Protein AF-A0A9N9H6R0-F1 (afdb_monomer_lite)

Structure (mmCIF, N/CA/C/O backbone):
data_AF-A0A9N9H6R0-F1
#
_entry.id   AF-A0A9N9H6R0-F1
#
loop_
_atom_site.group_PDB
_atom_site.id
_atom_site.type_symbol
_atom_site.label_atom_id
_a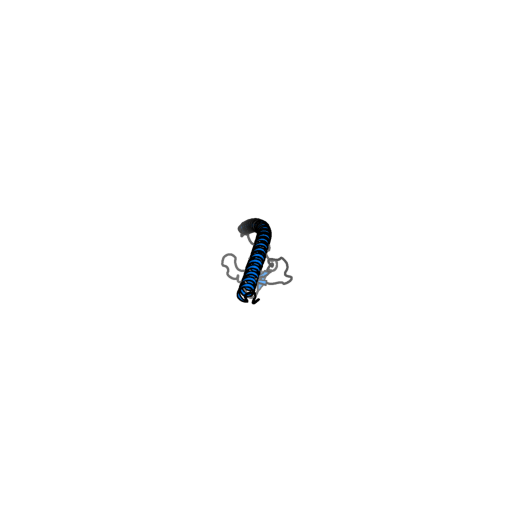tom_site.label_alt_id
_atom_site.label_comp_id
_atom_site.label_asym_id
_atom_site.label_entity_id
_atom_site.label_seq_id
_atom_site.pdbx_PDB_ins_code
_atom_site.Cartn_x
_atom_site.Cartn_y
_atom_site.Cartn_z
_atom_site.occupancy
_atom_site.B_iso_or_equiv
_atom_site.auth_seq_id
_atom_site.auth_comp_id
_atom_site.auth_asym_id
_atom_site.auth_atom_id
_atom_site.pdbx_PDB_model_num
ATOM 1 N N . MET A 1 1 ? 48.107 2.148 -79.967 1.00 53.03 1 MET A N 1
ATOM 2 C CA . MET A 1 1 ? 47.786 3.369 -79.195 1.00 53.03 1 MET A CA 1
ATOM 3 C C . MET A 1 1 ? 47.555 2.974 -77.738 1.00 53.03 1 MET A C 1
ATOM 5 O O . MET A 1 1 ? 46.503 2.420 -77.449 1.00 53.03 1 MET A O 1
ATOM 9 N N . PRO A 1 2 ? 48.528 3.161 -76.829 1.00 55.47 2 PRO A N 1
ATOM 10 C CA . PRO A 1 2 ? 48.344 2.859 -75.414 1.00 55.47 2 PRO A CA 1
ATOM 11 C C . PRO A 1 2 ? 47.466 3.950 -74.795 1.00 55.47 2 PRO A C 1
ATOM 13 O O . PRO A 1 2 ? 47.954 4.986 -74.337 1.00 55.47 2 PRO A O 1
ATOM 16 N N . MET A 1 3 ? 46.146 3.748 -74.820 1.00 56.62 3 MET A N 1
ATOM 17 C CA . MET A 1 3 ? 45.264 4.496 -73.933 1.00 56.62 3 MET A CA 1
ATOM 18 C C . MET A 1 3 ? 45.676 4.176 -72.495 1.00 56.62 3 MET A C 1
ATOM 20 O O . MET A 1 3 ? 45.512 3.079 -71.974 1.00 56.62 3 MET A O 1
ATOM 24 N N . ARG A 1 4 ? 46.341 5.185 -71.944 1.00 66.38 4 ARG A N 1
ATOM 25 C CA . ARG A 1 4 ? 46.963 5.365 -70.640 1.00 66.38 4 ARG A CA 1
ATOM 26 C C . ARG A 1 4 ? 46.235 4.607 -69.524 1.00 66.38 4 ARG A C 1
ATOM 28 O O . ARG A 1 4 ? 45.197 5.055 -69.058 1.00 66.38 4 ARG A O 1
ATOM 35 N N . ILE A 1 5 ? 46.858 3.547 -69.011 1.00 81.75 5 ILE A N 1
ATOM 36 C CA . ILE A 1 5 ? 46.499 2.829 -67.766 1.00 81.75 5 ILE A CA 1
ATOM 37 C C . ILE A 1 5 ? 46.161 3.796 -66.608 1.00 81.75 5 ILE A C 1
ATOM 39 O O . ILE A 1 5 ? 45.270 3.534 -65.802 1.00 81.75 5 ILE A O 1
ATOM 43 N N . ASN A 1 6 ? 46.797 4.972 -66.577 1.00 83.62 6 ASN A N 1
ATOM 44 C CA . ASN A 1 6 ? 46.514 6.037 -65.609 1.00 83.62 6 ASN A CA 1
ATOM 45 C C . ASN A 1 6 ? 45.084 6.608 -65.692 1.00 83.62 6 ASN A C 1
ATOM 47 O O . ASN A 1 6 ? 44.540 6.999 -64.665 1.00 83.62 6 ASN A O 1
ATOM 51 N N . GLN A 1 7 ? 44.461 6.651 -66.874 1.00 88.31 7 GLN A N 1
ATOM 52 C CA . GLN A 1 7 ? 43.073 7.106 -67.036 1.00 88.31 7 GLN A CA 1
ATOM 53 C C . GLN A 1 7 ? 42.090 6.107 -66.416 1.00 88.31 7 GLN A C 1
ATOM 55 O O . GLN A 1 7 ? 41.209 6.507 -65.663 1.00 88.31 7 GLN A O 1
ATOM 60 N N . ILE A 1 8 ? 42.299 4.806 -66.642 1.00 88.44 8 ILE A N 1
ATOM 61 C CA . ILE A 1 8 ? 41.468 3.747 -66.050 1.00 88.44 8 ILE A CA 1
ATOM 62 C C . ILE A 1 8 ? 41.594 3.761 -64.522 1.00 88.44 8 ILE A C 1
ATOM 64 O O . ILE A 1 8 ? 40.584 3.695 -63.825 1.00 88.44 8 ILE A O 1
ATOM 68 N N . ARG A 1 9 ? 42.814 3.926 -63.988 1.00 90.00 9 ARG A N 1
ATOM 69 C CA . ARG A 1 9 ? 43.038 4.030 -62.538 1.00 90.00 9 ARG A CA 1
ATOM 70 C C . ARG A 1 9 ? 42.297 5.221 -61.924 1.00 90.00 9 ARG A C 1
ATOM 72 O O . ARG A 1 9 ? 41.677 5.064 -60.880 1.00 90.00 9 ARG A O 1
ATOM 79 N N . ASN A 1 10 ? 42.322 6.384 -62.576 1.00 92.19 10 ASN A N 1
ATOM 80 C CA . ASN A 1 10 ? 41.619 7.571 -62.085 1.00 92.19 10 ASN A CA 1
ATOM 81 C C . ASN A 1 10 ? 40.095 7.383 -62.105 1.00 92.19 10 ASN A C 1
ATOM 83 O O . ASN A 1 10 ? 39.435 7.730 -61.132 1.00 92.19 10 ASN A O 1
ATOM 87 N N . ILE A 1 11 ? 39.545 6.778 -63.164 1.00 93.44 11 ILE A N 1
ATOM 88 C CA . ILE A 1 11 ? 38.110 6.467 -63.248 1.00 93.44 11 ILE A CA 1
ATOM 89 C C . ILE A 1 11 ? 37.702 5.506 -62.126 1.00 93.44 11 ILE A C 1
ATOM 91 O O . ILE A 1 11 ? 36.694 5.734 -61.462 1.00 93.44 11 ILE A O 1
ATOM 95 N N . LEU A 1 12 ? 38.502 4.466 -61.868 1.00 92.62 12 LEU A N 1
ATOM 96 C CA . LEU A 1 12 ? 38.211 3.495 -60.815 1.00 92.62 12 LEU A CA 1
ATOM 97 C C . LEU A 1 12 ? 38.227 4.144 -59.422 1.00 92.62 12 LEU A C 1
ATOM 99 O O . LEU A 1 12 ? 37.330 3.897 -58.622 1.00 92.62 12 LEU A O 1
ATOM 103 N N . VAL A 1 13 ? 39.195 5.031 -59.160 1.00 94.81 13 VAL A N 1
ATOM 104 C CA . VAL A 1 13 ? 39.250 5.823 -57.919 1.00 94.81 13 VAL A CA 1
ATOM 105 C C . VAL A 1 13 ? 38.015 6.716 -57.788 1.00 94.81 13 VAL A C 1
ATOM 107 O O . VAL A 1 13 ? 37.395 6.731 -56.729 1.00 94.81 13 VAL A O 1
ATOM 110 N N . CYS A 1 14 ? 37.596 7.398 -58.859 1.00 94.19 14 CYS A N 1
ATOM 111 C CA . CYS A 1 14 ? 36.384 8.218 -58.842 1.00 94.19 14 CYS A CA 1
ATOM 112 C C . CYS A 1 14 ? 35.126 7.393 -58.536 1.00 94.19 14 CYS A C 1
ATOM 114 O O . CYS A 1 14 ? 34.310 7.820 -57.722 1.00 94.19 14 CYS A O 1
ATOM 116 N N . ILE A 1 15 ? 34.977 6.208 -59.136 1.00 94.62 15 ILE A N 1
ATOM 117 C CA . ILE A 1 15 ? 33.831 5.320 -58.884 1.00 94.62 15 ILE A CA 1
ATOM 118 C C . ILE A 1 15 ? 33.811 4.867 -57.421 1.00 94.62 15 ILE A C 1
ATOM 120 O O . ILE A 1 15 ? 32.765 4.932 -56.779 1.00 94.62 15 ILE A O 1
ATOM 124 N N . VAL A 1 16 ? 34.960 4.461 -56.872 1.00 94.25 16 VAL A N 1
ATOM 125 C CA . VAL A 1 16 ? 35.064 4.051 -55.464 1.00 94.25 16 VAL A CA 1
ATOM 126 C C . VAL A 1 16 ? 34.740 5.221 -54.531 1.00 94.25 16 VAL A C 1
ATOM 128 O O . VAL A 1 16 ? 33.955 5.052 -53.602 1.00 94.25 16 VAL A O 1
ATOM 131 N N . CYS A 1 17 ? 35.262 6.423 -54.796 1.00 94.75 17 CYS A N 1
ATOM 132 C CA . CYS A 1 17 ? 34.946 7.612 -54.002 1.00 94.75 17 CYS A CA 1
ATOM 133 C C . CYS A 1 17 ? 33.449 7.949 -54.032 1.00 94.75 17 CYS A C 1
ATOM 135 O O . CYS A 1 17 ? 32.861 8.203 -52.983 1.00 94.75 17 CYS A O 1
ATOM 137 N N . LEU A 1 18 ? 32.813 7.911 -55.206 1.00 93.56 18 LEU A N 1
ATOM 138 C CA . LEU A 1 18 ? 31.377 8.168 -55.336 1.00 93.56 18 LEU A CA 1
ATOM 139 C C . LEU A 1 18 ? 30.538 7.101 -54.624 1.00 93.56 18 LEU A C 1
ATOM 141 O O . LEU A 1 18 ? 29.557 7.443 -53.966 1.00 93.56 18 LEU A O 1
ATOM 145 N N . ALA A 1 19 ? 30.942 5.830 -54.693 1.00 92.81 19 ALA A N 1
ATOM 146 C CA . ALA A 1 19 ? 30.280 4.749 -53.971 1.00 92.81 19 ALA A CA 1
ATOM 147 C C . ALA A 1 19 ? 30.369 4.944 -52.448 1.00 92.81 19 ALA A C 1
ATOM 149 O O . ALA A 1 19 ? 29.363 4.806 -51.756 1.00 92.81 19 ALA A O 1
ATOM 150 N N . VAL A 1 20 ? 31.538 5.333 -51.925 1.00 93.00 20 VAL A N 1
ATOM 151 C CA . VAL A 1 20 ? 31.723 5.621 -50.492 1.00 93.00 20 VAL A CA 1
ATOM 152 C C . VAL A 1 20 ? 30.871 6.811 -50.048 1.00 93.00 20 VAL A C 1
ATOM 154 O O . VAL A 1 20 ? 30.195 6.722 -49.026 1.00 93.00 20 VAL A O 1
ATOM 157 N N . ILE A 1 21 ? 30.845 7.898 -50.826 1.00 93.94 21 ILE A N 1
ATOM 158 C CA . ILE A 1 21 ? 30.021 9.080 -50.523 1.00 93.94 21 ILE A CA 1
ATOM 159 C C . ILE A 1 21 ? 28.532 8.713 -50.517 1.00 93.94 21 ILE A C 1
ATOM 161 O O . ILE A 1 21 ? 27.801 9.105 -49.608 1.00 93.94 21 ILE A O 1
ATOM 165 N N . PHE A 1 22 ? 28.080 7.928 -51.495 1.00 93.44 22 PHE A N 1
ATOM 166 C CA . PHE A 1 22 ? 26.690 7.490 -51.573 1.00 93.44 22 PHE A CA 1
ATOM 167 C C . PHE A 1 22 ? 26.296 6.591 -50.393 1.00 93.44 22 PHE A C 1
ATOM 169 O O . PHE A 1 22 ? 25.223 6.768 -49.812 1.00 93.44 22 PHE A O 1
ATOM 176 N N . LEU A 1 23 ? 27.169 5.659 -49.999 1.00 90.62 23 LEU A N 1
ATOM 177 C CA . LEU A 1 23 ? 26.953 4.811 -48.826 1.00 90.62 23 LEU A CA 1
ATOM 178 C C . LEU A 1 23 ? 26.913 5.636 -47.536 1.00 90.62 23 LEU A C 1
ATOM 180 O O . LEU A 1 23 ? 25.999 5.456 -46.736 1.00 90.62 23 LEU A O 1
ATOM 184 N N . ALA A 1 24 ? 27.838 6.583 -47.362 1.00 88.81 24 ALA A N 1
ATOM 185 C CA . ALA A 1 24 ? 27.847 7.480 -46.209 1.00 88.81 24 ALA A CA 1
ATOM 186 C C . ALA A 1 24 ? 26.555 8.310 -46.124 1.00 88.81 24 ALA A C 1
ATOM 188 O O . ALA A 1 24 ? 25.958 8.425 -45.055 1.00 88.81 24 ALA A O 1
ATOM 189 N N . TRP A 1 25 ? 26.071 8.825 -47.258 1.00 93.56 25 TRP A N 1
ATOM 190 C CA . TRP A 1 25 ? 24.808 9.559 -47.323 1.00 93.56 25 TRP A CA 1
ATOM 191 C C . TRP A 1 25 ? 23.602 8.685 -46.949 1.00 93.56 25 TRP A C 1
ATOM 193 O O . TRP A 1 25 ? 22.752 9.109 -46.167 1.00 93.56 25 TRP A O 1
ATOM 203 N N . ARG A 1 26 ? 23.547 7.439 -47.440 1.00 91.69 26 ARG A N 1
ATOM 204 C CA . ARG A 1 26 ? 22.484 6.479 -47.090 1.00 91.69 26 ARG A CA 1
ATOM 205 C C . ARG A 1 26 ? 22.482 6.117 -45.609 1.00 91.69 26 ARG A C 1
ATOM 207 O O . ARG A 1 26 ? 21.412 6.073 -45.008 1.00 91.69 26 ARG A O 1
ATOM 214 N N . VAL A 1 27 ? 23.658 5.892 -45.026 1.00 85.69 27 VAL A N 1
ATOM 215 C CA . VAL A 1 27 ? 23.802 5.620 -43.589 1.00 85.69 27 VAL A CA 1
ATOM 216 C C . VAL A 1 27 ? 23.334 6.821 -42.769 1.00 85.69 27 VAL A C 1
ATOM 218 O O . VAL A 1 27 ? 22.588 6.643 -41.813 1.00 85.69 27 VAL A O 1
ATOM 221 N N . ASN A 1 28 ? 23.690 8.043 -43.173 1.00 88.06 28 ASN A N 1
ATOM 222 C CA . ASN A 1 28 ? 23.260 9.255 -42.478 1.00 88.06 28 ASN A CA 1
ATOM 223 C C . ASN A 1 28 ? 21.731 9.434 -42.489 1.00 88.06 28 ASN A C 1
ATOM 225 O O . ASN A 1 28 ? 21.144 9.766 -41.464 1.00 88.06 28 ASN A O 1
ATOM 229 N N . ILE A 1 29 ? 21.071 9.167 -43.623 1.00 88.75 29 ILE A N 1
ATOM 230 C CA . ILE A 1 29 ? 19.599 9.186 -43.704 1.00 88.75 29 ILE A CA 1
ATOM 231 C C . ILE A 1 29 ? 18.993 8.152 -42.758 1.00 88.75 29 ILE A C 1
ATOM 233 O O . ILE A 1 29 ? 18.106 8.482 -41.978 1.00 88.75 29 ILE A O 1
ATOM 237 N N . PHE A 1 30 ? 19.513 6.925 -42.781 1.00 82.44 30 PHE A N 1
ATOM 238 C CA . PHE A 1 30 ? 19.000 5.853 -41.937 1.00 82.44 30 PHE A CA 1
ATOM 239 C C . PHE A 1 30 ? 19.147 6.161 -40.437 1.00 82.44 30 PHE A C 1
ATOM 241 O O . PHE A 1 30 ? 18.232 5.900 -39.660 1.00 82.44 30 PHE A O 1
ATOM 248 N N . ILE A 1 31 ? 20.268 6.762 -40.023 1.00 80.12 31 ILE A N 1
ATOM 249 C CA . ILE A 1 31 ? 20.484 7.185 -38.630 1.00 80.12 31 ILE A CA 1
ATOM 250 C C . ILE A 1 31 ? 19.496 8.288 -38.225 1.00 80.12 31 ILE A C 1
ATOM 252 O O . ILE A 1 31 ? 18.945 8.236 -37.123 1.00 80.12 31 ILE A O 1
ATOM 256 N N . ASN A 1 32 ? 19.235 9.263 -39.099 1.00 81.19 32 ASN A N 1
ATOM 257 C CA . ASN A 1 32 ? 18.270 10.328 -38.819 1.00 81.19 32 ASN A CA 1
ATOM 258 C C . ASN A 1 32 ? 16.844 9.777 -38.664 1.00 81.19 32 ASN A C 1
ATOM 260 O O . ASN A 1 32 ? 16.158 10.141 -37.708 1.00 81.19 32 ASN A O 1
ATOM 264 N N . ASP A 1 33 ? 16.434 8.846 -39.529 1.00 84.06 33 ASP A N 1
ATOM 265 C CA . ASP A 1 33 ? 15.122 8.192 -39.442 1.00 84.06 33 ASP A CA 1
ATOM 266 C C . ASP A 1 33 ? 14.977 7.378 -38.145 1.00 84.06 33 ASP A C 1
ATOM 268 O O . ASP A 1 33 ? 13.955 7.468 -37.461 1.00 84.06 33 ASP A O 1
ATOM 272 N N . LEU A 1 34 ? 16.015 6.629 -37.750 1.00 72.62 34 LEU A N 1
ATOM 273 C CA . LEU A 1 34 ? 16.020 5.891 -36.482 1.00 72.62 34 LEU A CA 1
ATOM 274 C C . LEU A 1 34 ? 15.936 6.818 -35.265 1.00 72.62 34 LEU A C 1
ATOM 276 O O . LEU A 1 34 ? 15.231 6.507 -34.306 1.00 72.62 34 LEU A O 1
ATOM 280 N N . THR A 1 35 ? 16.629 7.956 -35.303 1.00 79.75 35 THR A N 1
ATOM 281 C CA . THR A 1 35 ? 16.615 8.937 -34.208 1.00 79.75 35 THR A CA 1
ATOM 282 C C . THR A 1 35 ? 15.233 9.574 -34.066 1.00 79.75 35 THR A C 1
ATOM 284 O O . THR A 1 35 ? 14.717 9.690 -32.955 1.00 79.75 35 THR A O 1
ATOM 287 N N . TYR A 1 36 ? 14.594 9.914 -35.188 1.00 82.25 36 TYR A N 1
ATOM 288 C CA . TYR A 1 36 ? 13.236 10.454 -35.206 1.00 82.25 36 TYR A CA 1
ATOM 289 C C . TYR A 1 36 ? 12.210 9.455 -34.650 1.00 82.25 36 TYR A C 1
ATOM 291 O O . TYR A 1 36 ? 11.377 9.813 -33.816 1.00 82.25 36 TYR A O 1
ATOM 299 N N . LEU A 1 37 ? 12.308 8.181 -35.044 1.00 71.38 37 LEU A N 1
ATOM 300 C CA . LEU A 1 37 ? 11.448 7.120 -34.513 1.00 71.38 37 LEU A CA 1
ATOM 301 C C . LEU A 1 37 ? 11.667 6.903 -33.012 1.00 71.38 37 LEU A C 1
ATOM 303 O O . LEU A 1 37 ? 10.693 6.781 -32.268 1.00 71.38 37 LEU A O 1
ATOM 307 N N . ALA A 1 38 ? 12.921 6.908 -32.551 1.00 70.31 38 ALA A N 1
ATOM 308 C CA . ALA A 1 38 ? 13.243 6.786 -31.133 1.00 70.31 38 ALA A CA 1
ATOM 309 C C . ALA A 1 38 ? 12.620 7.932 -30.318 1.00 70.31 38 ALA A C 1
ATOM 311 O O . ALA A 1 38 ? 11.976 7.683 -29.296 1.00 70.31 38 ALA A O 1
ATOM 312 N N . GLN A 1 39 ? 12.719 9.170 -30.809 1.00 82.25 39 GLN A N 1
ATOM 313 C CA . GLN A 1 39 ? 12.120 10.339 -30.167 1.00 82.25 39 GLN A CA 1
ATOM 314 C C . GLN A 1 39 ? 10.586 10.243 -30.118 1.00 82.25 39 GLN A C 1
ATOM 316 O O . GLN A 1 39 ? 9.988 10.445 -29.062 1.00 82.25 39 GLN A O 1
ATOM 321 N N . GLN A 1 40 ? 9.951 9.819 -31.215 1.00 84.38 40 GLN A N 1
ATOM 322 C CA . GLN A 1 40 ? 8.499 9.636 -31.273 1.00 84.38 40 GLN A CA 1
ATOM 323 C C . GLN A 1 40 ? 8.004 8.535 -30.319 1.00 84.38 40 GLN A C 1
ATOM 325 O O . GLN A 1 40 ? 6.937 8.662 -29.713 1.00 84.38 40 GLN A O 1
ATOM 330 N N . THR A 1 41 ? 8.764 7.446 -30.166 1.00 76.38 41 THR A N 1
ATOM 331 C CA . THR A 1 41 ? 8.437 6.405 -29.180 1.00 76.38 41 THR A CA 1
ATOM 332 C C . THR A 1 41 ? 8.630 6.890 -27.747 1.00 76.38 41 THR A C 1
ATOM 334 O O . THR A 1 41 ? 7.789 6.591 -26.902 1.00 76.38 41 THR A O 1
ATOM 337 N N . GLY A 1 42 ? 9.670 7.689 -27.486 1.00 73.12 42 GLY A N 1
ATOM 338 C CA . GLY A 1 42 ? 9.919 8.292 -26.178 1.00 73.12 42 GLY A CA 1
ATOM 339 C C . GLY A 1 42 ? 8.768 9.191 -25.729 1.00 73.12 42 GLY A C 1
ATOM 340 O O . GLY A 1 42 ? 8.233 8.994 -24.643 1.00 73.12 42 GLY A O 1
ATOM 341 N N . GLU A 1 43 ? 8.312 10.103 -26.588 1.00 78.00 43 GLU A N 1
ATOM 342 C CA . GLU A 1 43 ? 7.203 11.017 -26.270 1.00 78.00 43 GLU A CA 1
ATOM 343 C C . GLU A 1 43 ? 5.883 10.279 -26.003 1.00 78.00 43 GLU A C 1
ATOM 345 O O . GLU A 1 43 ? 5.148 10.627 -25.078 1.00 78.00 43 GLU A O 1
ATOM 350 N N . ARG A 1 44 ? 5.588 9.209 -26.757 1.00 72.56 44 ARG A N 1
ATOM 351 C CA . ARG A 1 44 ? 4.392 8.384 -26.507 1.00 72.56 44 ARG A CA 1
ATOM 352 C C . ARG A 1 44 ? 4.455 7.657 -25.167 1.00 72.56 44 ARG A C 1
ATOM 354 O O . ARG A 1 44 ? 3.438 7.574 -24.485 1.00 72.56 44 ARG A O 1
ATOM 361 N N . VAL A 1 45 ? 5.620 7.123 -24.798 1.00 65.19 45 VAL A N 1
ATOM 362 C CA . VAL A 1 45 ? 5.803 6.422 -23.519 1.00 65.19 45 VAL A CA 1
ATOM 363 C C . VAL A 1 45 ? 5.716 7.401 -22.349 1.00 65.19 45 VAL A C 1
ATOM 365 O O . VAL A 1 45 ? 5.034 7.100 -21.372 1.00 65.19 45 VAL A O 1
ATOM 368 N N . VAL A 1 46 ? 6.318 8.589 -22.468 1.00 76.12 46 VAL A N 1
ATOM 369 C CA . VAL A 1 46 ? 6.220 9.648 -21.450 1.00 76.12 46 VAL A CA 1
ATOM 370 C C . VAL A 1 46 ? 4.764 10.064 -21.236 1.00 76.12 46 VAL A C 1
ATOM 372 O O . VAL A 1 46 ? 4.303 10.050 -20.101 1.00 76.12 46 VAL A O 1
ATOM 375 N N . GLY A 1 47 ? 3.997 10.305 -22.304 1.00 73.06 47 GLY A N 1
ATOM 376 C CA . GLY A 1 47 ? 2.585 10.683 -22.169 1.00 73.06 47 GLY A CA 1
ATOM 377 C C . GLY A 1 47 ? 1.689 9.595 -21.554 1.00 73.06 47 GLY A C 1
ATOM 378 O O . GLY A 1 47 ? 0.692 9.910 -20.906 1.00 73.06 47 GLY A O 1
ATOM 379 N N . ILE A 1 48 ? 2.019 8.309 -21.730 1.00 70.50 48 ILE A N 1
ATOM 380 C CA . ILE A 1 48 ? 1.315 7.205 -21.049 1.00 70.50 48 ILE A CA 1
ATOM 381 C C . ILE A 1 48 ? 1.687 7.169 -19.562 1.00 70.50 48 ILE A C 1
ATOM 383 O O . ILE A 1 48 ? 0.811 6.978 -18.719 1.00 70.50 48 ILE A O 1
ATOM 387 N N . LEU A 1 49 ? 2.967 7.368 -19.237 1.00 65.25 49 LEU A N 1
ATOM 388 C CA . LEU A 1 49 ? 3.447 7.391 -17.856 1.00 65.25 49 LEU A CA 1
ATOM 389 C C . LEU A 1 49 ? 2.872 8.574 -17.070 1.00 65.25 49 LEU A C 1
ATOM 391 O O . LEU A 1 49 ? 2.430 8.370 -15.946 1.00 65.25 49 LEU A O 1
ATOM 395 N N . GLU A 1 50 ? 2.803 9.771 -17.657 1.00 80.62 50 GLU A N 1
ATOM 396 C CA . GLU A 1 50 ? 2.202 10.952 -17.017 1.00 80.62 50 GLU A CA 1
ATOM 397 C C . GLU A 1 50 ? 0.731 10.714 -16.658 1.00 80.62 50 GLU A C 1
ATOM 399 O O . GLU A 1 50 ? 0.330 10.944 -15.519 1.00 80.62 50 GLU A O 1
ATOM 404 N N . LYS A 1 51 ? -0.053 10.130 -17.576 1.00 81.69 51 LYS A N 1
ATOM 405 C CA . LYS A 1 51 ? -1.447 9.753 -17.289 1.00 81.69 51 LYS A CA 1
ATOM 406 C C . LYS A 1 51 ? -1.562 8.750 -16.141 1.00 81.69 51 LYS A C 1
ATOM 408 O O . LYS A 1 51 ? -2.442 8.890 -15.299 1.00 81.69 51 LYS A O 1
ATOM 413 N N . GLY A 1 52 ? -0.677 7.753 -16.095 1.00 75.38 52 GLY A N 1
ATOM 414 C CA . GLY A 1 52 ? -0.655 6.777 -15.004 1.00 75.38 52 GLY A CA 1
ATOM 415 C C . GLY A 1 52 ? -0.270 7.396 -13.656 1.00 75.38 52 GLY A C 1
ATOM 416 O O . GLY A 1 52 ? -0.803 6.997 -12.622 1.00 75.38 52 GLY A O 1
ATOM 417 N N . VAL A 1 53 ? 0.625 8.387 -13.657 1.00 81.69 53 VAL A N 1
ATOM 418 C CA . VAL A 1 53 ? 1.030 9.120 -12.449 1.00 81.69 53 VAL A CA 1
ATOM 419 C C . VAL A 1 53 ? -0.118 9.981 -11.911 1.00 81.69 53 VAL A C 1
ATOM 421 O O . VAL A 1 53 ? -0.354 9.968 -10.703 1.00 81.69 53 VAL A O 1
ATOM 424 N N . ASP A 1 54 ? -0.877 10.657 -12.777 1.00 84.44 54 ASP A N 1
ATOM 425 C CA . ASP A 1 54 ? -2.039 11.457 -12.365 1.00 84.44 54 ASP A CA 1
ATOM 426 C C . ASP A 1 54 ? -3.150 10.596 -11.735 1.00 84.44 54 ASP A C 1
ATOM 428 O O . ASP A 1 54 ? -3.721 10.960 -10.701 1.00 84.44 54 ASP A O 1
ATOM 432 N N . GLU A 1 55 ? -3.434 9.422 -12.314 1.00 84.00 55 GLU A N 1
ATOM 433 C CA . GLU A 1 55 ? -4.390 8.462 -11.743 1.00 84.00 55 GLU A CA 1
ATOM 434 C C . GLU A 1 55 ? -3.924 7.932 -10.379 1.00 84.00 55 GLU A C 1
ATOM 436 O O . GLU A 1 55 ? -4.724 7.808 -9.447 1.00 84.00 55 GLU A O 1
ATOM 441 N N . LEU A 1 56 ? -2.624 7.668 -10.226 1.00 82.31 56 LEU A N 1
ATOM 442 C CA . LEU A 1 56 ? -2.062 7.185 -8.967 1.00 82.31 56 LEU A CA 1
ATOM 443 C C . LEU A 1 56 ? -2.124 8.248 -7.859 1.00 82.31 56 LEU A C 1
ATOM 445 O O . LEU A 1 56 ? -2.428 7.924 -6.709 1.00 82.31 56 LEU A O 1
ATOM 449 N N . GLU A 1 57 ? -1.891 9.520 -8.191 1.00 89.12 57 GLU A N 1
ATOM 450 C CA . GLU A 1 57 ? -1.973 10.621 -7.226 1.00 89.12 57 GLU A CA 1
ATOM 451 C C . GLU A 1 57 ? -3.417 10.857 -6.749 1.00 89.12 57 GLU A C 1
ATOM 453 O O . GLU A 1 57 ? -3.642 11.164 -5.574 1.00 89.12 57 GLU A O 1
ATOM 458 N N . LEU A 1 58 ? -4.416 10.638 -7.614 1.00 88.62 58 LEU A N 1
ATOM 459 C CA . LEU A 1 58 ? -5.831 10.642 -7.220 1.00 88.62 58 LEU A CA 1
ATOM 460 C C . LEU A 1 58 ? -6.146 9.536 -6.203 1.00 88.62 58 LEU A C 1
ATOM 462 O O . LEU A 1 58 ? -6.800 9.799 -5.190 1.00 88.62 58 LEU A O 1
ATOM 466 N N . VAL A 1 59 ? -5.647 8.318 -6.430 1.00 81.88 59 VAL A N 1
ATOM 467 C CA . VAL A 1 59 ? -5.818 7.195 -5.493 1.00 81.88 59 VAL A CA 1
ATOM 468 C C . VAL A 1 59 ? -5.128 7.486 -4.159 1.00 81.88 59 VAL A C 1
ATOM 470 O O . VAL A 1 59 ? -5.713 7.239 -3.103 1.00 81.88 59 VAL A O 1
ATOM 473 N N . ARG A 1 60 ? -3.923 8.071 -4.186 1.00 87.81 60 ARG A N 1
ATOM 474 C CA . ARG A 1 60 ? -3.180 8.455 -2.977 1.00 87.81 60 ARG A CA 1
ATOM 475 C C . ARG A 1 60 ? -3.975 9.437 -2.115 1.00 87.81 60 ARG A C 1
ATOM 477 O O . ARG A 1 60 ? -4.167 9.174 -0.930 1.00 87.81 60 ARG A O 1
ATOM 484 N N . ARG A 1 61 ? -4.513 10.510 -2.710 1.00 91.81 61 ARG A N 1
ATOM 485 C CA . ARG A 1 61 ? -5.352 11.492 -1.992 1.00 91.81 61 ARG A CA 1
ATOM 486 C C . ARG A 1 61 ? -6.632 10.876 -1.440 1.00 91.81 61 ARG A C 1
ATOM 488 O O . ARG A 1 61 ? -7.020 11.176 -0.314 1.00 91.81 61 ARG A O 1
ATOM 495 N N . SER A 1 62 ? -7.279 10.000 -2.210 1.00 90.31 62 SER A N 1
ATOM 496 C CA . SER A 1 62 ? -8.467 9.284 -1.739 1.00 90.31 62 SER A CA 1
ATOM 497 C C . SER A 1 62 ? -8.140 8.405 -0.526 1.00 90.31 62 SER A C 1
ATOM 499 O O . SER A 1 62 ? -8.865 8.440 0.466 1.00 90.31 62 SER A O 1
ATOM 501 N N . SER A 1 63 ? -7.014 7.687 -0.553 1.00 85.50 63 SER A N 1
ATOM 502 C CA . SER A 1 63 ? -6.556 6.878 0.580 1.00 85.50 63 SER A CA 1
ATOM 503 C C . SER A 1 63 ? -6.245 7.722 1.819 1.00 85.50 63 SER A C 1
ATOM 505 O O . SER A 1 63 ? -6.588 7.310 2.925 1.00 85.50 63 SER A O 1
ATOM 507 N N . GLU A 1 64 ? -5.609 8.886 1.663 1.00 89.94 64 GLU A N 1
ATOM 508 C CA . GLU A 1 64 ? -5.331 9.805 2.777 1.00 89.94 64 GLU A CA 1
ATOM 509 C C . GLU A 1 64 ? -6.629 10.299 3.434 1.00 89.94 64 GLU A C 1
ATOM 511 O O . GLU A 1 64 ? -6.724 10.330 4.662 1.00 89.94 64 GLU A O 1
ATOM 516 N N . GLN A 1 65 ? -7.658 10.603 2.634 1.00 92.31 65 GLN A N 1
ATOM 517 C CA . GLN A 1 65 ? -8.973 10.983 3.149 1.00 92.31 65 GLN A CA 1
ATOM 518 C C . GLN A 1 65 ? -9.623 9.843 3.950 1.00 92.31 65 GLN A C 1
ATOM 520 O O . GLN A 1 65 ? -10.073 10.069 5.074 1.00 92.31 65 GLN A O 1
ATOM 525 N N . PHE A 1 66 ? -9.627 8.616 3.415 1.00 89.75 66 PHE A N 1
ATOM 526 C CA . PHE A 1 66 ? -10.182 7.456 4.121 1.00 89.75 66 PHE A CA 1
ATOM 527 C C . PHE A 1 66 ? -9.465 7.181 5.448 1.00 89.75 66 PHE A C 1
ATOM 529 O O . PHE A 1 66 ? -10.115 6.895 6.453 1.00 89.75 66 PHE A O 1
ATOM 536 N N . MET A 1 67 ? -8.134 7.297 5.475 1.00 86.19 67 MET A N 1
A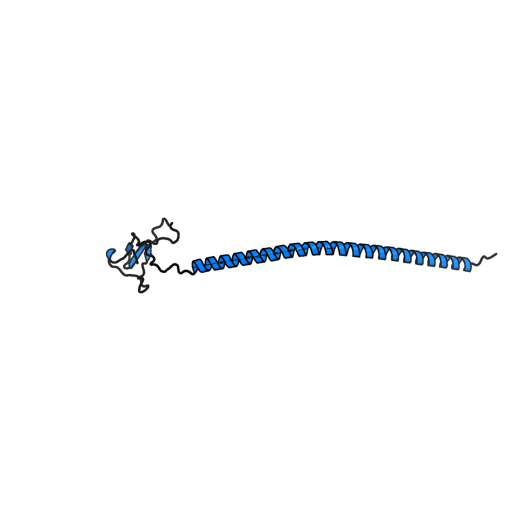TOM 537 C CA . MET A 1 67 ? -7.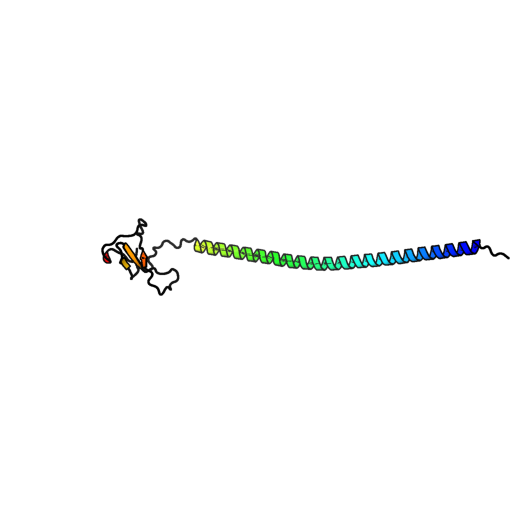357 7.091 6.699 1.00 86.19 67 MET A CA 1
ATOM 538 C C . MET A 1 67 ? -7.645 8.169 7.749 1.00 86.19 67 MET A C 1
ATOM 540 O O . MET A 1 67 ? -7.808 7.835 8.922 1.00 86.19 67 MET A O 1
ATOM 544 N N . GLY A 1 68 ? -7.792 9.435 7.344 1.00 92.19 68 GLY A N 1
ATOM 545 C CA . GLY A 1 68 ? -8.176 10.515 8.257 1.00 92.19 68 GLY A CA 1
ATOM 546 C C . GLY A 1 68 ? -9.580 10.333 8.849 1.00 92.19 68 GLY A C 1
ATOM 547 O O . GLY A 1 68 ? -9.797 10.579 10.038 1.00 92.19 68 GLY A O 1
ATOM 548 N N . GLU A 1 69 ? -10.538 9.851 8.052 1.00 92.50 69 GLU A N 1
ATOM 549 C CA . GLU A 1 69 ? -11.881 9.506 8.536 1.00 92.50 69 GLU A CA 1
ATOM 550 C C . GLU A 1 69 ? -11.849 8.330 9.524 1.00 92.50 69 GLU A C 1
ATOM 552 O O . GLU A 1 69 ? -12.502 8.386 10.571 1.00 92.50 69 GLU A O 1
ATOM 557 N N . ALA A 1 70 ? -11.050 7.299 9.236 1.00 87.50 70 ALA A N 1
ATOM 558 C CA . ALA A 1 70 ? -10.871 6.149 10.118 1.00 87.50 70 ALA A CA 1
ATOM 559 C C . ALA A 1 70 ? -10.222 6.539 11.457 1.00 87.50 70 ALA A C 1
ATOM 561 O O . ALA A 1 70 ? -10.674 6.090 12.511 1.00 87.50 70 ALA A O 1
ATOM 562 N N . GLU A 1 71 ? -9.211 7.411 11.443 1.00 93.38 71 GLU A N 1
ATOM 563 C CA . GLU A 1 71 ? -8.556 7.906 12.658 1.00 93.38 71 GLU A CA 1
ATOM 564 C C . GLU A 1 71 ? -9.519 8.735 13.518 1.00 93.38 71 GLU A C 1
ATOM 566 O O . GLU A 1 71 ? -9.629 8.519 14.727 1.00 93.38 71 GLU A O 1
ATOM 571 N N . LYS A 1 72 ? -10.314 9.611 12.893 1.00 94.88 72 LYS A N 1
ATOM 572 C CA . LYS A 1 72 ? -11.358 10.372 13.593 1.00 94.88 72 LYS A CA 1
ATOM 573 C C . LYS A 1 72 ? -12.429 9.461 14.199 1.00 94.88 72 LYS A C 1
ATOM 575 O O . LYS A 1 72 ? -12.902 9.722 15.307 1.00 94.88 72 LYS A O 1
ATOM 580 N N . ALA A 1 73 ? -12.816 8.394 13.499 1.00 90.06 73 ALA A N 1
ATOM 581 C CA . ALA A 1 73 ? -13.743 7.397 14.024 1.00 90.06 73 ALA A CA 1
ATOM 582 C C . ALA A 1 73 ? -13.138 6.634 15.214 1.00 90.06 73 ALA A C 1
ATOM 584 O O . ALA A 1 73 ? -13.818 6.437 16.222 1.00 90.06 73 ALA A O 1
ATOM 585 N N . ALA A 1 74 ? -11.859 6.262 15.134 1.00 89.62 74 ALA A N 1
ATOM 586 C CA . ALA A 1 74 ? -11.144 5.597 16.217 1.00 89.62 74 ALA A CA 1
ATOM 587 C C . ALA A 1 74 ? -11.033 6.483 17.467 1.00 89.62 74 ALA A C 1
ATOM 589 O O . ALA A 1 74 ? -11.298 6.005 18.570 1.00 89.62 74 ALA A O 1
ATOM 590 N N . GLU A 1 75 ? -10.722 7.774 17.320 1.00 90.19 75 GLU A N 1
ATOM 591 C CA . GLU A 1 75 ? -10.693 8.708 18.454 1.00 90.19 75 GLU A CA 1
ATOM 592 C C . GLU A 1 75 ? -12.094 8.946 19.044 1.00 90.19 75 GLU A C 1
ATOM 594 O O . GLU A 1 75 ? -12.232 8.949 20.262 1.00 90.19 75 GLU A O 1
ATOM 599 N N . ASN A 1 76 ? -13.160 9.015 18.235 1.00 89.38 76 ASN A N 1
ATOM 600 C CA . ASN A 1 76 ? -14.537 9.079 18.757 1.00 89.38 76 ASN A CA 1
ATOM 601 C C . ASN A 1 76 ? -14.900 7.822 19.570 1.00 89.38 76 ASN A C 1
ATOM 603 O O . ASN A 1 76 ? -15.448 7.907 20.669 1.00 89.38 76 ASN A O 1
ATOM 607 N N . ILE A 1 77 ? -14.549 6.639 19.060 1.00 84.69 77 ILE A N 1
ATOM 608 C CA . ILE A 1 77 ? -14.741 5.367 19.765 1.00 84.69 77 ILE A CA 1
ATOM 609 C C . ILE A 1 77 ? -13.937 5.348 21.072 1.00 84.69 77 ILE A C 1
ATOM 611 O O . ILE A 1 77 ? -14.446 4.932 22.112 1.00 84.69 77 ILE A O 1
ATOM 615 N N . LYS A 1 78 ? -12.697 5.835 21.042 1.00 85.75 78 LYS A N 1
ATOM 616 C CA . LYS A 1 78 ? -11.840 5.957 22.219 1.00 85.75 78 LYS A CA 1
ATOM 617 C C . LYS A 1 78 ? -12.416 6.937 23.232 1.00 85.75 78 LYS A C 1
ATOM 619 O O . LYS A 1 78 ? -12.418 6.606 24.406 1.00 85.75 78 LYS A O 1
ATOM 624 N N . GLU A 1 79 ? -12.960 8.079 22.820 1.00 80.88 79 GLU A N 1
ATOM 625 C CA . GLU A 1 79 ? -13.670 9.011 23.707 1.00 80.88 79 GLU A CA 1
ATOM 626 C C . GLU A 1 79 ? -14.919 8.375 24.329 1.00 80.88 79 GLU A C 1
ATOM 628 O O . GLU A 1 79 ? -15.130 8.504 25.535 1.00 80.88 79 GLU A O 1
ATOM 633 N N . ARG A 1 80 ? -15.690 7.600 23.555 1.00 74.94 80 ARG A N 1
ATOM 634 C CA . ARG A 1 80 ? -16.814 6.798 24.072 1.00 74.94 80 ARG A CA 1
ATOM 635 C C . ARG A 1 80 ? -16.384 5.697 25.042 1.00 74.94 80 ARG A C 1
ATOM 637 O O . ARG A 1 80 ? -17.168 5.322 25.901 1.00 74.94 80 ARG A O 1
ATOM 644 N N . MET A 1 81 ? -15.163 5.181 24.923 1.00 64.88 81 MET A N 1
ATOM 645 C CA . MET A 1 81 ? -14.570 4.257 25.899 1.00 64.88 81 MET A CA 1
ATOM 646 C C . MET A 1 81 ? -13.869 4.975 27.061 1.00 64.88 81 MET A C 1
ATOM 648 O O . MET A 1 81 ? -13.567 4.350 28.073 1.00 64.88 81 MET A O 1
ATOM 652 N N . ARG A 1 82 ? -13.582 6.275 26.914 1.00 62.53 82 ARG A N 1
ATOM 653 C CA . ARG A 1 82 ? -12.911 7.121 27.909 1.00 62.53 82 ARG A CA 1
ATOM 654 C C . ARG A 1 82 ? -13.902 7.818 28.832 1.00 62.53 82 ARG A C 1
ATOM 656 O O . ARG A 1 82 ? -13.478 8.311 29.877 1.00 62.53 82 ARG A O 1
ATOM 663 N N . THR A 1 83 ? -15.210 7.803 28.534 1.00 51.50 83 THR A N 1
ATOM 664 C CA . THR A 1 83 ? -16.153 7.801 29.653 1.00 51.50 83 THR A CA 1
ATOM 665 C C . THR A 1 83 ? -15.721 6.619 30.494 1.00 51.50 83 THR A C 1
ATOM 667 O O . THR A 1 83 ? -15.693 5.512 29.943 1.00 51.50 83 THR A O 1
ATOM 670 N N . PRO A 1 84 ? -15.344 6.808 31.772 1.00 49.19 84 PRO A N 1
ATOM 671 C CA . PRO A 1 84 ? -15.270 5.659 32.640 1.00 49.19 84 PRO A CA 1
ATOM 672 C C . PRO A 1 84 ? -16.576 4.924 32.366 1.00 49.19 84 PRO A C 1
ATOM 674 O O . PRO A 1 84 ? -17.648 5.543 32.378 1.00 49.19 84 PRO A O 1
ATOM 677 N N . ILE A 1 85 ? -16.498 3.626 32.047 1.00 48.59 85 ILE A N 1
ATOM 678 C CA . ILE A 1 85 ? -17.516 2.733 32.578 1.00 48.59 85 ILE A CA 1
ATOM 679 C C . ILE A 1 85 ? -17.522 3.184 34.010 1.00 48.59 85 ILE A C 1
ATOM 681 O O . ILE A 1 85 ? -16.527 2.978 34.712 1.00 48.59 85 ILE A O 1
ATOM 685 N N . ILE A 1 86 ? -18.508 4.026 34.336 1.00 45.84 86 ILE A N 1
ATOM 686 C CA . ILE A 1 86 ? -18.633 4.580 35.652 1.00 45.84 86 ILE A CA 1
ATOM 687 C C . ILE A 1 86 ? -18.507 3.293 36.437 1.00 45.84 86 ILE A C 1
ATOM 689 O O . ILE A 1 86 ? -19.245 2.330 36.199 1.00 45.84 86 ILE A O 1
ATOM 693 N N . SER A 1 87 ? -17.538 3.267 37.329 1.00 44.16 87 SER A N 1
ATOM 694 C CA . SER A 1 87 ? -17.653 2.584 38.594 1.00 44.16 87 SER A CA 1
ATOM 695 C C . SER A 1 87 ? -18.921 3.084 39.315 1.00 44.16 87 SER A C 1
ATOM 697 O O . SER A 1 87 ? -18.909 3.423 40.487 1.00 44.16 87 SER A O 1
ATOM 699 N N . GLY A 1 88 ? -20.049 3.162 38.600 1.00 37.97 88 GLY A N 1
ATOM 700 C CA . GLY A 1 88 ? -21.322 2.774 39.087 1.00 37.97 88 GLY A CA 1
ATOM 701 C C . GLY A 1 88 ? -21.075 1.359 39.569 1.00 37.97 88 GLY A C 1
ATOM 702 O O . GLY A 1 88 ? -20.338 0.598 38.927 1.00 37.97 88 GLY A O 1
ATOM 703 N N . PRO A 1 89 ? -21.567 1.070 40.767 1.00 43.56 89 PRO A N 1
ATOM 704 C CA . PRO A 1 89 ? -21.316 -0.195 41.409 1.00 43.56 89 PRO A CA 1
ATOM 705 C C . PRO A 1 89 ? -21.553 -1.291 40.374 1.00 43.56 89 PRO A C 1
ATOM 707 O O . PRO A 1 89 ? -22.552 -1.266 39.650 1.00 43.56 89 PRO A O 1
ATOM 710 N N . TRP A 1 90 ? -20.652 -2.263 40.309 1.00 45.09 90 TRP A N 1
ATOM 711 C CA . TRP A 1 90 ? -20.919 -3.551 39.680 1.00 45.09 90 TRP A CA 1
ATOM 712 C C . TRP A 1 90 ? -22.051 -4.294 40.426 1.00 45.09 90 TRP A C 1
ATOM 714 O O . TRP A 1 90 ? -22.053 -5.509 40.534 1.00 45.09 90 TRP A O 1
ATOM 724 N N . SER A 1 91 ? -23.076 -3.590 40.911 1.00 45.72 91 SER A N 1
ATOM 725 C CA . SER A 1 91 ? -24.366 -4.124 41.301 1.00 45.72 91 SER A CA 1
ATOM 726 C C . SER A 1 91 ? -25.206 -4.376 40.050 1.00 45.72 91 SER A C 1
ATOM 728 O O . SER A 1 91 ? -26.280 -3.813 39.848 1.00 45.72 91 SER A O 1
ATOM 730 N N . ARG A 1 92 ? -24.737 -5.285 39.194 1.00 50.09 92 ARG A N 1
ATOM 731 C CA . ARG A 1 92 ? -25.647 -6.057 38.339 1.00 50.09 92 ARG A CA 1
ATOM 732 C C . ARG A 1 92 ? -25.387 -7.546 38.442 1.00 50.09 92 ARG A C 1
ATOM 734 O O . ARG A 1 92 ? -25.253 -8.258 37.456 1.00 50.09 92 ARG A O 1
ATOM 741 N N . GLY A 1 93 ? -25.443 -7.982 39.689 1.00 57.00 93 GLY A N 1
ATOM 742 C CA . GLY A 1 93 ? -25.783 -9.341 40.046 1.00 57.00 93 GLY A CA 1
ATOM 743 C C . GLY A 1 93 ? -25.174 -9.661 41.386 1.00 57.00 93 GLY A C 1
ATOM 744 O O . GLY A 1 93 ? -24.096 -10.233 41.420 1.00 57.00 93 GLY A O 1
ATOM 745 N N . CYS A 1 94 ? -25.862 -9.324 42.479 1.00 67.88 94 CYS A N 1
ATOM 746 C CA . CYS A 1 94 ? -25.642 -10.114 43.681 1.00 67.88 94 CYS A CA 1
ATOM 747 C C . CYS A 1 94 ? -25.867 -11.567 43.268 1.00 67.88 94 CYS A C 1
ATOM 749 O O . CYS A 1 94 ? -26.936 -11.901 42.743 1.00 67.88 94 CYS A O 1
ATOM 751 N N . SER A 1 95 ? -24.840 -12.394 43.390 1.00 70.00 95 SER A N 1
ATOM 752 C CA . SER A 1 95 ? -24.946 -13.775 42.965 1.00 70.00 95 SER A CA 1
ATOM 753 C C . SER A 1 95 ? -25.894 -14.483 43.923 1.00 70.00 95 SER A C 1
ATOM 755 O O . SER A 1 95 ? -25.686 -14.480 45.137 1.00 70.00 95 SER A O 1
ATOM 757 N N . SER A 1 96 ? -26.948 -15.110 43.401 1.00 71.81 96 SER A N 1
ATOM 758 C CA . SER A 1 96 ? -27.781 -16.015 44.205 1.00 71.81 96 SER A CA 1
ATOM 759 C C . SER A 1 96 ? -27.003 -17.261 44.643 1.00 71.81 96 SER A C 1
ATOM 761 O O . SER A 1 96 ? -27.427 -17.965 45.554 1.00 71.81 96 SER A O 1
ATOM 763 N N . LEU A 1 97 ? -25.853 -17.509 44.012 1.00 76.44 97 LEU A N 1
ATOM 764 C CA . LEU A 1 97 ? -24.902 -18.554 44.344 1.00 76.44 97 LEU A CA 1
ATOM 765 C C . LEU A 1 97 ? -23.748 -17.931 45.123 1.00 76.44 97 LEU A C 1
ATOM 767 O O . LEU A 1 97 ? -22.764 -17.492 44.536 1.00 76.44 97 LEU A O 1
ATOM 771 N N . HIS A 1 98 ? -23.876 -17.885 46.442 1.00 83.56 98 HIS A N 1
ATOM 772 C CA . HIS A 1 98 ? -22.806 -17.483 47.348 1.00 83.56 98 HIS A CA 1
ATOM 773 C C . HIS A 1 98 ? -22.766 -18.421 48.551 1.00 83.56 98 HIS A C 1
ATOM 775 O O . HIS A 1 98 ? -23.758 -19.078 48.870 1.00 83.56 98 HIS A O 1
ATOM 781 N N . GLY A 1 99 ? -21.611 -18.510 49.202 1.00 86.50 99 GLY A N 1
ATOM 782 C CA . GLY A 1 99 ? -21.473 -19.340 50.388 1.00 86.50 99 GLY A CA 1
ATOM 783 C C . GLY A 1 99 ? -20.055 -19.421 50.921 1.00 86.50 99 GLY A C 1
ATOM 784 O O . GLY A 1 99 ? -19.107 -18.862 50.361 1.00 86.50 99 GLY A O 1
ATOM 785 N N . CYS A 1 100 ? -19.925 -20.140 52.026 1.00 88.62 100 CYS A N 1
ATOM 786 C CA . CYS A 1 100 ? -18.681 -20.339 52.730 1.00 88.62 100 CYS A CA 1
ATOM 787 C C . CYS A 1 100 ? -18.043 -21.661 52.320 1.00 88.62 100 CYS A C 1
ATOM 789 O O . CYS A 1 100 ? -18.530 -22.745 52.642 1.00 88.62 100 CYS A O 1
ATOM 791 N N . HIS A 1 101 ? -16.894 -21.595 51.652 1.00 85.88 101 HIS A N 1
ATOM 792 C CA . HIS A 1 101 ? -16.170 -22.790 51.249 1.00 85.88 101 HIS A CA 1
ATOM 793 C C . HIS A 1 101 ? -14.693 -22.703 51.633 1.00 85.88 101 HIS A C 1
ATOM 795 O O . HIS A 1 101 ? -13.974 -21.766 51.287 1.00 85.88 101 HIS A O 1
ATOM 801 N N . LYS A 1 102 ? -14.231 -23.715 52.383 1.00 87.75 102 LYS A N 1
ATOM 802 C CA . LYS A 1 102 ? -12.858 -23.818 52.912 1.00 87.75 102 LYS A CA 1
ATOM 803 C C . LYS A 1 102 ? -12.449 -22.620 53.788 1.00 87.75 102 LYS A C 1
ATOM 805 O O . LYS A 1 102 ? -11.278 -22.254 53.817 1.00 87.75 102 LYS A O 1
ATOM 810 N N . GLY A 1 103 ? -13.411 -22.032 54.504 1.00 89.69 103 GLY A N 1
ATOM 811 C CA . GLY A 1 103 ? -13.187 -20.906 55.416 1.00 89.69 103 GLY A CA 1
ATOM 812 C C . GLY A 1 103 ? -13.123 -19.536 54.741 1.00 89.69 103 GLY A C 1
ATOM 813 O O . GLY A 1 103 ? -12.733 -18.572 55.396 1.00 89.69 103 GLY A O 1
ATOM 814 N N . TYR A 1 104 ? -13.495 -19.444 53.461 1.00 87.75 104 TYR A N 1
ATOM 815 C CA . TYR A 1 104 ? -13.562 -18.194 52.703 1.00 87.75 104 TYR A CA 1
ATOM 816 C C . TYR A 1 104 ? -14.893 -18.064 51.972 1.00 87.75 104 TYR A C 1
ATOM 818 O O . TYR A 1 104 ? -15.518 -19.076 51.655 1.00 87.75 104 TYR A O 1
ATOM 826 N N . CYS A 1 105 ? -15.312 -16.829 51.715 1.00 86.81 105 CYS A N 1
ATOM 827 C CA . CYS A 1 105 ? -16.509 -16.540 50.941 1.00 86.81 105 CYS A CA 1
ATOM 828 C C . CYS A 1 105 ? -16.270 -16.702 49.438 1.00 86.81 105 CYS A C 1
ATOM 830 O O . CYS A 1 105 ? -15.207 -16.363 48.905 1.00 86.81 105 CYS A O 1
ATOM 832 N N . TRP A 1 106 ? -17.284 -17.239 48.767 1.00 85.69 106 TRP A N 1
ATOM 833 C CA . TRP A 1 106 ? -17.310 -17.464 47.327 1.00 85.69 106 TRP A CA 1
ATOM 834 C C . TRP A 1 106 ? -18.634 -16.995 46.749 1.00 85.69 106 TRP A C 1
ATOM 836 O O . TRP A 1 106 ? -19.667 -17.093 47.412 1.00 85.69 106 TRP A O 1
ATOM 846 N N . ALA A 1 107 ? -18.600 -16.565 45.491 1.00 82.06 107 ALA A N 1
ATOM 847 C CA . ALA A 1 107 ? -19.774 -16.214 44.707 1.00 82.06 107 ALA A CA 1
ATOM 848 C C . ALA A 1 107 ? -19.648 -16.747 43.273 1.00 82.06 107 ALA A C 1
ATOM 850 O O . ALA A 1 107 ? -18.546 -16.938 42.756 1.00 82.06 107 ALA A O 1
ATOM 851 N N . GLY A 1 108 ? -20.779 -17.009 42.620 1.00 72.69 108 GLY A N 1
ATOM 852 C CA . GLY A 1 108 ? -20.805 -17.426 41.221 1.00 72.69 108 GLY A CA 1
ATOM 853 C C . GLY A 1 108 ? -20.371 -16.288 40.300 1.00 72.69 108 GLY A C 1
ATOM 854 O O . GLY A 1 108 ? -20.931 -15.193 40.376 1.00 72.69 108 GLY A O 1
ATOM 855 N N . CYS A 1 109 ? -19.409 -16.556 39.419 1.00 67.00 109 CYS A N 1
ATOM 856 C CA . CYS A 1 109 ? -18.948 -15.589 38.431 1.00 67.00 109 CYS A CA 1
ATOM 857 C C . CYS A 1 109 ? -19.959 -15.443 37.287 1.00 67.00 109 CYS A C 1
ATOM 859 O O . CYS A 1 109 ? -20.154 -16.361 36.490 1.00 67.00 109 CYS A O 1
ATOM 861 N N . ALA A 1 110 ? -20.566 -14.264 37.145 1.00 58.12 110 ALA A N 1
ATOM 862 C CA . ALA A 1 110 ? -21.234 -13.904 35.900 1.00 58.12 110 ALA A CA 1
ATOM 863 C C . ALA A 1 110 ? -20.152 -13.588 34.856 1.00 58.12 110 ALA A C 1
ATOM 865 O O . ALA A 1 110 ? -19.518 -12.535 34.904 1.00 58.12 110 ALA A O 1
ATOM 866 N N . GLY A 1 111 ? -19.898 -14.518 33.932 1.00 54.81 111 GLY A N 1
ATOM 867 C CA . GLY A 1 111 ? -18.968 -14.282 32.830 1.00 54.81 111 GLY A CA 1
ATOM 868 C C . GLY A 1 111 ? -19.344 -13.009 32.064 1.00 54.81 111 GLY A C 1
ATOM 869 O O . GLY A 1 111 ? -20.515 -12.781 31.762 1.00 54.81 111 GLY A O 1
ATOM 870 N N . ILE A 1 112 ? -18.340 -12.198 31.712 1.00 48.53 112 ILE A N 1
ATOM 871 C CA . ILE A 1 112 ? -18.473 -10.895 31.022 1.00 48.53 112 ILE A CA 1
ATOM 872 C C . ILE A 1 112 ? -19.279 -10.988 29.704 1.00 48.53 112 ILE A C 1
ATOM 874 O O . ILE A 1 112 ? -19.763 -9.980 29.198 1.00 48.53 112 ILE A O 1
ATOM 878 N N . PHE A 1 113 ? -19.495 -12.197 29.177 1.00 47.06 113 PHE A N 1
ATOM 879 C CA . PHE A 1 113 ? -20.212 -12.456 27.928 1.00 47.06 113 PHE A CA 1
ATOM 880 C C . PHE A 1 113 ? -21.529 -13.234 28.077 1.00 47.06 113 PHE A C 1
ATOM 882 O O . PHE A 1 113 ? -22.046 -13.740 27.089 1.00 47.06 113 PHE A O 1
ATOM 889 N N . GLY A 1 114 ? -22.115 -13.314 29.277 1.00 44.53 114 GLY A N 1
ATOM 890 C CA . GLY A 1 114 ? -23.502 -13.777 29.450 1.00 44.53 114 GLY A CA 1
ATOM 891 C C . GLY A 1 114 ? -23.768 -15.258 29.151 1.00 44.53 114 GLY A C 1
ATOM 892 O O . GLY A 1 114 ? -24.911 -15.696 29.236 1.00 44.53 114 GLY A O 1
ATOM 893 N N . SER A 1 115 ? -22.743 -16.049 28.847 1.00 47.88 115 SER A N 1
ATOM 894 C CA . SER A 1 115 ? -22.874 -17.488 28.648 1.00 47.88 115 SER A CA 1
ATOM 895 C C . SER A 1 115 ? -21.639 -18.206 29.168 1.00 47.88 115 SER A C 1
ATOM 897 O O . SER A 1 115 ? -20.624 -18.295 28.478 1.00 47.88 115 SER A O 1
ATOM 899 N N . VAL A 1 116 ? -21.739 -18.756 30.372 1.00 44.22 116 VAL A N 1
ATOM 900 C CA . VAL A 1 116 ? -21.033 -19.997 30.673 1.00 44.22 116 VAL A CA 1
ATOM 901 C C . VAL A 1 116 ? -21.982 -20.864 31.481 1.00 44.22 116 VAL A C 1
ATOM 903 O O . VAL A 1 116 ? -22.237 -20.638 32.660 1.00 44.22 116 VAL A O 1
ATOM 906 N N . GLU A 1 117 ? -22.565 -21.837 30.792 1.00 44.19 117 GLU A N 1
ATOM 907 C CA . GLU A 1 117 ? -23.049 -23.066 31.400 1.00 44.19 117 GLU A CA 1
ATOM 908 C C . GLU A 1 117 ? -21.844 -23.716 32.097 1.00 44.19 117 GLU A C 1
ATOM 910 O O . GLU A 1 117 ? -21.053 -24.434 31.494 1.00 44.19 117 GLU A O 1
ATOM 915 N N . GLY A 1 118 ? -21.631 -23.349 33.355 1.00 50.22 118 GLY A N 1
ATO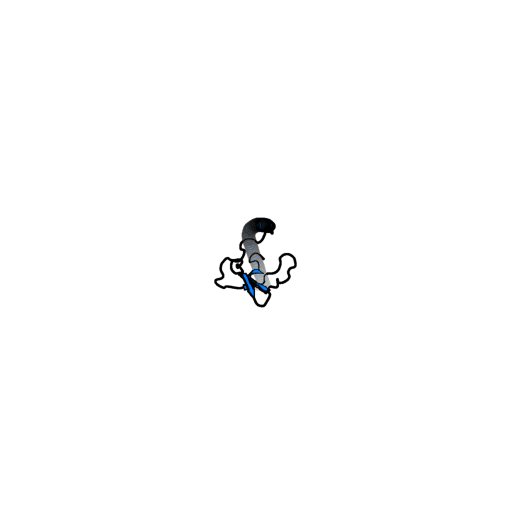M 916 C CA . GLY A 1 118 ? -20.457 -23.735 34.121 1.00 50.22 118 GLY A CA 1
ATOM 917 C C . GLY A 1 118 ? -20.432 -22.929 35.406 1.00 50.22 118 GLY A C 1
ATOM 918 O O . GLY A 1 118 ? -20.153 -21.737 35.391 1.00 50.22 118 GLY A O 1
ATOM 919 N N . PHE A 1 119 ? -20.785 -23.570 36.516 1.00 52.88 119 PHE A N 1
ATOM 920 C CA . PHE A 1 119 ? -20.795 -22.985 37.855 1.00 52.88 119 PHE A CA 1
ATOM 921 C C . PHE A 1 119 ? -19.361 -22.715 38.343 1.00 52.88 119 PHE A C 1
ATOM 923 O O . PHE A 1 119 ? -18.866 -23.388 39.249 1.00 52.88 119 PHE A O 1
ATOM 930 N N . GLU A 1 120 ? -18.660 -21.771 37.719 1.00 64.94 120 GLU A N 1
ATOM 931 C CA . GLU A 1 120 ? -17.344 -21.341 38.178 1.00 64.94 120 GLU A CA 1
ATOM 932 C C . GLU A 1 120 ? -17.516 -20.450 39.413 1.00 64.94 120 GLU A C 1
ATOM 934 O O . GLU A 1 120 ? -18.036 -19.331 39.360 1.00 64.94 120 GLU A O 1
ATOM 939 N N . TRP A 1 121 ? -17.120 -21.003 40.560 1.00 67.88 121 TRP A N 1
ATOM 940 C CA . TRP A 1 121 ? -17.041 -20.280 41.820 1.00 67.88 121 TRP A CA 1
ATOM 941 C C . TRP A 1 121 ? -15.820 -19.368 41.804 1.00 67.88 121 TRP A C 1
ATOM 943 O O . TRP A 1 121 ? -14.697 -19.816 41.575 1.00 67.88 121 TRP A O 1
ATOM 953 N N . CYS A 1 122 ? -16.038 -18.098 42.112 1.00 70.50 122 CYS A N 1
ATOM 954 C CA . CYS A 1 122 ? -14.999 -17.095 42.238 1.00 70.50 122 CYS A CA 1
ATOM 955 C C . CYS A 1 122 ? -14.864 -16.664 43.693 1.00 70.50 122 CYS A C 1
ATOM 957 O O . CYS A 1 122 ? -15.849 -16.534 44.422 1.00 70.50 122 CYS A O 1
ATOM 959 N N . TYR A 1 123 ? -13.623 -16.462 44.128 1.00 69.94 123 TYR A N 1
ATOM 960 C CA . TYR A 1 123 ? -13.353 -15.931 45.455 1.00 69.94 123 TYR A CA 1
ATOM 961 C C . TYR A 1 123 ? -13.839 -14.484 45.549 1.00 69.94 123 TYR A C 1
ATOM 963 O O . TYR A 1 123 ? -13.421 -13.641 44.753 1.00 69.94 123 TYR A O 1
ATOM 971 N N . THR A 1 124 ? -14.658 -14.189 46.555 1.00 67.62 124 THR A N 1
ATOM 972 C CA . THR A 1 124 ? -15.087 -12.818 46.852 1.00 67.62 124 THR A CA 1
ATOM 973 C C . THR A 1 124 ? -13.990 -12.115 47.643 1.00 67.62 124 THR A C 1
ATOM 975 O O . THR A 1 124 ? -13.505 -12.638 48.657 1.00 67.62 124 THR A O 1
ATOM 978 N N . LYS A 1 125 ? -13.588 -10.930 47.192 1.00 67.75 125 LYS A N 1
ATOM 979 C CA . LYS A 1 125 ? -12.684 -10.047 47.931 1.00 67.75 125 LYS A CA 1
ATOM 980 C C . LYS A 1 125 ? -13.500 -8.905 48.504 1.00 67.75 125 LYS A C 1
ATOM 982 O O . LYS A 1 125 ? -14.371 -8.387 47.821 1.00 67.75 125 LYS A O 1
ATOM 987 N N . ASN A 1 126 ? -13.199 -8.484 49.728 1.00 66.94 126 ASN A N 1
ATOM 988 C CA . ASN A 1 126 ? -13.839 -7.292 50.268 1.00 66.94 126 ASN A CA 1
ATOM 989 C C . ASN A 1 126 ? -13.459 -6.083 49.398 1.00 66.94 126 ASN A C 1
ATOM 991 O O . ASN A 1 126 ? -12.271 -5.825 49.186 1.00 66.94 126 ASN A O 1
ATOM 995 N N . THR A 1 127 ? -14.453 -5.325 48.934 1.00 61.03 127 THR A N 1
ATOM 996 C CA . THR A 1 127 ? -14.266 -4.099 48.144 1.00 61.03 127 THR A CA 1
ATOM 997 C C . THR A 1 127 ? -13.406 -3.045 48.845 1.00 61.03 127 THR A C 1
ATOM 999 O O . THR A 1 127 ? -12.833 -2.195 48.168 1.00 61.03 127 THR A O 1
ATOM 1002 N N . SER A 1 128 ? -13.303 -3.097 50.176 1.00 61.12 128 SER A N 1
ATOM 1003 C CA . SER A 1 128 ? -12.538 -2.126 50.968 1.00 61.12 128 SER A CA 1
ATOM 1004 C C . SER A 1 128 ? -11.039 -2.434 51.040 1.00 61.12 128 SER A C 1
ATOM 1006 O O . SER A 1 128 ? -10.234 -1.517 50.905 1.00 61.12 128 SER A O 1
ATOM 1008 N N . ASP A 1 129 ? -10.662 -3.706 51.209 1.00 63.69 129 ASP A N 1
ATOM 1009 C CA . ASP A 1 129 ? -9.281 -4.094 51.550 1.00 63.69 129 ASP A CA 1
ATOM 1010 C C . ASP A 1 129 ? -8.608 -4.977 50.482 1.00 63.69 129 ASP A C 1
ATOM 1012 O O . ASP A 1 129 ? -7.401 -5.194 50.519 1.00 63.69 129 ASP A O 1
ATOM 1016 N N . GLY A 1 130 ? -9.364 -5.512 49.513 1.00 64.25 130 GLY A N 1
ATOM 1017 C CA . GLY A 1 130 ? -8.838 -6.425 48.486 1.00 64.25 130 GLY A CA 1
ATOM 1018 C C . GLY A 1 130 ? -8.447 -7.820 49.003 1.00 64.25 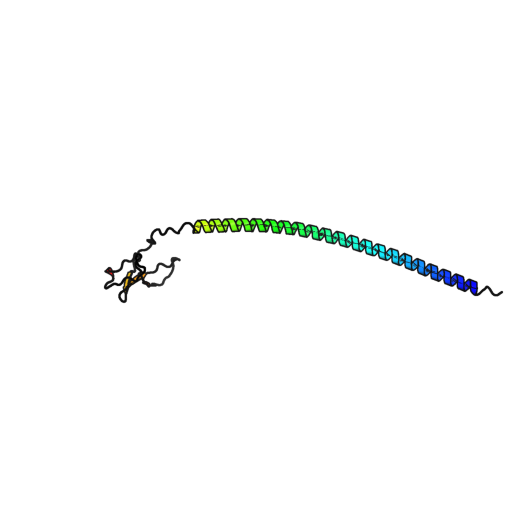130 GLY A C 1
ATOM 1019 O O . GLY A 1 130 ? -8.007 -8.667 48.213 1.00 64.25 130 GLY A O 1
ATOM 1020 N N . ASP A 1 131 ? -8.642 -8.064 50.299 1.00 74.31 131 ASP A N 1
ATOM 1021 C CA . ASP A 1 131 ? -8.409 -9.333 50.977 1.00 74.31 131 ASP A CA 1
ATOM 1022 C C . ASP A 1 131 ? -9.603 -10.286 50.848 1.00 74.31 131 ASP A C 1
ATOM 1024 O O . ASP A 1 131 ? -10.764 -9.882 50.717 1.00 74.31 131 ASP A O 1
ATOM 1028 N N . TYR A 1 132 ? -9.307 -11.586 50.895 1.00 78.38 132 TYR A N 1
ATOM 1029 C CA . TYR A 1 132 ? -10.325 -12.632 50.905 1.00 78.38 132 TYR A CA 1
ATOM 1030 C C . TYR A 1 132 ? -11.106 -12.609 52.216 1.00 78.38 132 TYR A C 1
ATOM 1032 O O . TYR A 1 132 ? -10.523 -12.646 53.303 1.00 78.38 132 TYR A O 1
ATOM 1040 N N . VAL A 1 133 ? -12.432 -12.619 52.111 1.00 83.31 133 VAL A N 1
ATOM 1041 C CA . VAL A 1 133 ? -13.298 -12.623 53.289 1.00 83.31 133 VAL A CA 1
ATOM 1042 C C . VAL A 1 133 ? -13.340 -14.024 53.882 1.00 83.31 133 VAL A C 1
ATOM 1044 O O . VAL A 1 133 ? -13.683 -14.985 53.192 1.00 83.31 133 VAL A O 1
ATOM 1047 N N . LYS A 1 134 ? -12.968 -14.149 55.158 1.00 88.12 134 LYS A N 1
ATOM 1048 C CA . LYS A 1 134 ? -13.093 -15.402 55.909 1.00 88.12 134 LYS A CA 1
ATOM 1049 C C . LYS A 1 134 ? -14.523 -15.583 56.402 1.00 88.12 134 LYS A C 1
ATOM 1051 O O . LYS A 1 134 ? -15.160 -14.618 56.804 1.00 88.12 134 LYS A O 1
ATOM 1056 N N . CYS A 1 135 ? -14.981 -16.825 56.449 1.00 89.44 135 CYS A N 1
ATOM 1057 C CA . CYS A 1 135 ? -16.318 -17.179 56.918 1.00 89.44 135 CYS A CA 1
ATOM 1058 C C . CYS A 1 135 ? -16.285 -18.447 57.771 1.00 89.44 135 CYS A C 1
ATOM 1060 O O . CYS A 1 135 ? -15.383 -19.279 57.642 1.00 89.44 135 CYS A O 1
ATOM 1062 N N . SER A 1 136 ? -17.288 -18.592 58.635 1.00 93.25 136 SER A N 1
ATOM 1063 C CA . SER A 1 136 ? -17.565 -19.821 59.390 1.00 93.25 136 SER A CA 1
ATOM 1064 C C . SER A 1 136 ? -18.870 -20.485 58.939 1.00 93.25 136 SER A C 1
ATOM 1066 O O . SER A 1 136 ? -19.073 -21.672 59.184 1.00 93.25 136 SER A O 1
ATOM 1068 N N . SER A 1 137 ? -19.750 -19.733 58.276 1.00 90.38 137 SER A N 1
ATOM 1069 C CA . SER A 1 137 ? -21.018 -20.195 57.720 1.00 90.38 137 SER A CA 1
ATOM 1070 C C . SER A 1 137 ? -21.393 -19.418 56.457 1.00 90.38 137 SER A C 1
ATOM 1072 O O . SER A 1 137 ? -20.914 -18.306 56.245 1.00 90.38 137 SER A O 1
ATOM 1074 N N . ASP A 1 138 ? -22.287 -19.972 55.634 1.00 86.62 138 ASP A N 1
ATOM 1075 C CA . ASP A 1 138 ? -22.741 -19.328 54.388 1.00 86.62 138 ASP A CA 1
ATOM 1076 C C . ASP A 1 138 ? -23.376 -17.948 54.614 1.00 86.62 138 ASP A C 1
ATOM 1078 O O . ASP A 1 138 ? -23.321 -17.093 53.738 1.00 86.62 138 ASP A O 1
ATOM 1082 N N . LYS A 1 139 ? -23.937 -17.709 55.807 1.00 86.06 139 LYS A N 1
ATOM 1083 C CA . LYS A 1 139 ? -24.565 -16.434 56.189 1.00 86.06 139 LYS A CA 1
ATOM 1084 C C . LYS A 1 139 ? -23.563 -15.306 56.423 1.00 86.06 139 LYS A C 1
ATOM 1086 O O . LYS A 1 139 ? -23.972 -14.151 56.480 1.00 86.06 139 LYS A O 1
ATOM 1091 N N . ASP A 1 140 ? -22.286 -15.643 56.585 1.00 86.31 140 ASP A N 1
ATOM 1092 C CA . ASP A 1 140 ? -21.217 -14.660 56.758 1.00 86.31 140 ASP A CA 1
ATOM 1093 C C . ASP A 1 140 ? -20.789 -14.054 55.411 1.00 86.31 140 ASP A C 1
ATOM 1095 O O . ASP A 1 140 ? -19.955 -13.154 55.391 1.00 86.31 140 ASP A O 1
ATOM 1099 N N . CYS A 1 141 ? -21.326 -14.564 54.297 1.00 84.31 141 CYS A N 1
ATOM 1100 C CA . CYS A 1 141 ? -20.976 -14.164 52.943 1.00 84.31 141 CYS A CA 1
ATOM 1101 C C . CYS A 1 141 ? -22.112 -13.378 52.289 1.00 84.31 141 CYS A C 1
ATOM 1103 O O . CYS A 1 141 ? -23.250 -13.839 52.257 1.00 84.31 141 CYS A O 1
ATOM 1105 N N . ASP A 1 142 ? -21.790 -12.217 51.723 1.00 81.19 142 ASP A N 1
ATOM 1106 C CA . ASP A 1 142 ? -22.713 -11.438 50.901 1.00 81.19 142 ASP A CA 1
ATOM 1107 C C . ASP A 1 142 ? -22.441 -11.730 49.420 1.00 81.19 142 ASP A C 1
ATOM 1109 O O . ASP A 1 142 ? -21.323 -11.563 48.931 1.00 81.19 142 ASP A O 1
ATOM 1113 N N . GLY A 1 143 ? -23.466 -12.166 48.688 1.00 73.69 143 GLY A N 1
ATOM 1114 C CA . GLY A 1 143 ? -23.368 -12.405 47.247 1.00 73.69 143 GLY A CA 1
ATOM 1115 C C . GLY A 1 143 ? -23.158 -11.137 46.416 1.00 73.69 143 GLY A C 1
ATOM 1116 O O . GLY A 1 143 ? -22.977 -11.244 45.205 1.00 73.69 143 GLY A O 1
ATOM 1117 N N . CYS A 1 144 ? -23.228 -9.956 47.031 1.00 73.88 144 CYS A N 1
ATOM 1118 C CA . CYS A 1 144 ? -22.958 -8.668 46.406 1.00 73.88 144 CYS A CA 1
ATOM 1119 C C . CYS A 1 144 ? -21.493 -8.197 46.553 1.00 73.88 144 CYS A C 1
ATOM 1121 O O . CYS A 1 144 ? -21.183 -7.114 46.048 1.00 73.88 144 CYS A O 1
ATOM 1123 N N . TRP A 1 145 ? -20.635 -8.944 47.265 1.00 70.88 145 TRP A N 1
ATOM 1124 C CA . TRP A 1 145 ? -19.194 -8.661 47.395 1.00 70.88 145 TRP A CA 1
ATOM 1125 C C . TRP A 1 145 ? -18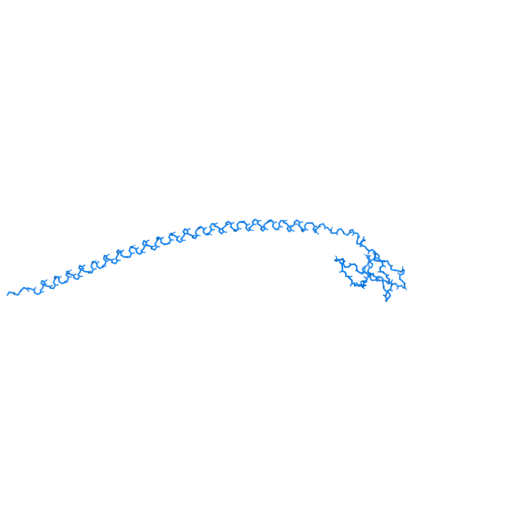.380 -9.086 46.172 1.00 70.88 145 TRP A C 1
ATOM 1127 O O . TRP A 1 145 ? -18.726 -10.106 45.534 1.00 70.88 145 TRP A O 1
#

pLDDT: mean 76.64, std 15.16, range [37.97, 94.88]

Foldseek 3Di:
DPPDPVVVVVVVVVVVVVVVVVVVVVVVVVVVVVVVVVVVVVVVVVVVVVVVVVVVVVVVVVVVVVVVVVVVVVVVVVVVPVPPVPPPDPPPDLAPAWKADPQFIWGFDCPPVNDDPDRDIDFDAPPVPRHTHGDPIGVSYTSSD

Organism: NCBI:txid60492

Sequence (145 aa):
MPMRINQIRNILVCIVCLAVIFLAWRVNIFINDLTYLAQQTGERVVGILEKGVDELELVRRSSEQFMGEAEKAAENIKERMRTPIISGPWSRGCSSLHGCHKGYCWAGCAGIFGSVEGFEWCYTKNTSDGDYVKCSSDKDCDGCW

Secondary structure (DSSP, 8-state):
----HHHHHHHHHHHHHHHHHHHHHHHHHHHHHHHHHHHHHHHHHHHHHHHHHHHHHHHHHHHHHHHHHHHHHHHHHHHHHHS--------S---S-EEEETTEEEEE---TTS---S--EEE-B-TTT-PBPB-SSGGG--TT-

Radius of gyration: 48.27 Å; chains: 1; bounding box: 76×35×139 Å